Protein AF-A0A8B8AYC8-F1 (afdb_monomer_lite)

pLDDT: mean 76.94, std 22.07, range [31.5, 96.81]

Secondary structure (DSSP, 8-state):
---------------------------------PPPP--TT-EEEEEEEEETTTTEEEEEEEETTEEEEEEEE--GGGTGGGGSHHHHHHHHHHHHHHHHTT-EEE-S-HHHH-HHHHHHHTTTTT-TT-EEEEE--

Sequence (137 aa):
MAGRLTFVGVLLILTGLVSSGPSTQTPTSKVTTQQPVKDIFEYGYHFYRYDQNNHFLCVAHVTRYGRNCICYHVPHTEREQLLEPVMLLTVQRRMNALYVTGHHTRIEDIRYYSPVNYALCTDHGRQPNVTIDLVYD

Structure (mmCIF, N/CA/C/O backbone):
data_AF-A0A8B8AYC8-F1
#
_entry.id   AF-A0A8B8AYC8-F1
#
loop_
_atom_site.group_PDB
_atom_site.id
_atom_site.type_symbol
_atom_site.label_atom_id
_atom_site.label_alt_id
_atom_site.label_comp_id
_atom_site.label_asym_id
_atom_site.label_entity_id
_atom_site.label_seq_id
_atom_site.pdbx_PDB_ins_code
_atom_site.Cartn_x
_atom_site.Cartn_y
_atom_site.Cartn_z
_atom_site.occupancy
_atom_site.B_iso_or_equiv
_atom_site.auth_seq_id
_atom_site.auth_comp_id
_atom_site.auth_asym_id
_atom_site.auth_atom_id
_atom_site.pdbx_PDB_model_num
ATOM 1 N N . MET A 1 1 ? 65.241 -32.388 45.780 1.00 38.69 1 MET A N 1
ATOM 2 C CA . MET A 1 1 ? 64.083 -31.506 46.042 1.00 38.69 1 MET A CA 1
ATOM 3 C C . MET A 1 1 ? 62.843 -32.359 45.792 1.00 38.69 1 MET A C 1
ATOM 5 O O . MET A 1 1 ? 62.644 -32.771 44.664 1.00 38.69 1 MET A O 1
ATOM 9 N N . ALA A 1 2 ? 62.350 -33.053 46.825 1.00 33.94 2 ALA A N 1
ATOM 10 C CA . ALA A 1 2 ? 61.137 -32.686 47.579 1.00 33.94 2 ALA A CA 1
ATOM 11 C C . ALA A 1 2 ? 59.919 -32.517 46.640 1.00 33.94 2 ALA A C 1
ATOM 13 O O . ALA A 1 2 ? 59.934 -31.612 45.824 1.00 33.94 2 ALA A O 1
ATOM 14 N N . GLY A 1 3 ? 58.862 -33.332 46.656 1.00 31.50 3 GLY A N 1
ATOM 15 C CA . GLY A 1 3 ? 58.487 -34.447 47.521 1.00 31.50 3 GLY A CA 1
ATOM 16 C C . GLY A 1 3 ? 57.310 -35.229 46.910 1.00 31.50 3 GLY A C 1
ATOM 17 O O . GLY A 1 3 ? 56.585 -34.727 46.056 1.00 31.50 3 GLY A O 1
ATOM 18 N N . ARG A 1 4 ? 57.173 -36.486 47.344 1.00 38.34 4 ARG A N 1
ATOM 19 C CA . ARG A 1 4 ? 56.003 -37.364 47.159 1.00 38.34 4 ARG A CA 1
ATOM 20 C C . ARG A 1 4 ? 54.783 -36.782 47.889 1.00 38.34 4 ARG A C 1
ATOM 22 O O . ARG A 1 4 ? 54.996 -36.151 48.916 1.00 38.34 4 ARG A O 1
ATOM 29 N N . LEU A 1 5 ? 53.558 -37.135 47.479 1.00 37.31 5 LEU A N 1
ATOM 30 C CA . LEU A 1 5 ? 52.567 -37.746 48.386 1.00 37.31 5 LEU A CA 1
ATOM 31 C C . LEU A 1 5 ? 51.344 -38.315 47.631 1.00 37.31 5 LEU A C 1
ATOM 33 O O . LEU A 1 5 ? 50.606 -37.606 46.957 1.00 37.31 5 LEU A O 1
ATOM 37 N N . THR A 1 6 ? 51.160 -39.622 47.785 1.00 42.88 6 THR A N 1
ATOM 38 C CA . THR A 1 6 ? 49.975 -40.456 47.530 1.00 42.88 6 THR A CA 1
ATOM 39 C C . THR A 1 6 ? 48.907 -40.250 48.609 1.00 42.88 6 THR A C 1
ATOM 41 O O . THR A 1 6 ? 49.284 -40.193 49.770 1.00 42.88 6 THR A O 1
ATOM 44 N N . PHE A 1 7 ? 47.615 -40.293 48.258 1.00 36.66 7 PHE A N 1
ATOM 45 C CA . PHE A 1 7 ? 46.472 -40.668 49.125 1.00 36.66 7 PHE A CA 1
ATOM 46 C C . PHE A 1 7 ? 45.335 -41.118 48.180 1.00 36.66 7 PHE A C 1
ATOM 48 O O . PHE A 1 7 ? 44.903 -40.332 47.346 1.00 36.66 7 PHE A O 1
ATOM 55 N N . VAL A 1 8 ? 44.997 -42.406 48.016 1.00 34.03 8 VAL A N 1
ATOM 56 C CA . VAL A 1 8 ? 44.286 -43.339 48.923 1.00 34.03 8 VAL A CA 1
ATOM 57 C C . VAL A 1 8 ? 43.059 -42.691 49.563 1.00 34.03 8 VAL A C 1
ATOM 59 O O . VAL A 1 8 ? 43.176 -41.740 50.327 1.00 34.03 8 VAL A O 1
ATOM 62 N N . GLY A 1 9 ? 41.886 -43.196 49.173 1.00 37.22 9 GLY A N 1
ATOM 63 C CA . GLY A 1 9 ? 40.594 -42.569 49.412 1.00 37.22 9 GLY A CA 1
ATOM 64 C C . GLY A 1 9 ? 40.033 -42.712 50.820 1.00 37.22 9 GLY A C 1
ATOM 65 O O . GLY A 1 9 ? 40.560 -43.438 51.655 1.00 37.22 9 GLY A O 1
ATOM 66 N N . VAL A 1 10 ? 38.894 -42.054 51.023 1.00 36.50 10 VAL A N 1
ATOM 67 C CA . VAL A 1 10 ? 37.932 -42.360 52.080 1.00 36.50 10 VAL A CA 1
ATOM 68 C C . VAL A 1 10 ? 36.533 -42.141 51.507 1.00 36.50 10 VAL A C 1
ATOM 70 O O . VAL A 1 10 ? 36.162 -41.038 51.113 1.00 36.50 10 VAL A O 1
ATOM 73 N N . LEU A 1 11 ? 35.776 -43.233 51.446 1.00 38.69 11 LEU A N 1
ATOM 74 C CA . LEU A 1 11 ? 34.335 -43.270 51.248 1.00 38.69 11 LEU A CA 1
ATOM 75 C C . LEU A 1 11 ? 33.675 -42.749 52.534 1.00 38.69 11 LEU A C 1
ATOM 77 O O . LEU A 1 11 ? 33.752 -43.406 53.569 1.00 38.69 11 LEU A O 1
ATOM 81 N N . LEU A 1 12 ? 33.036 -41.581 52.480 1.00 35.50 12 LEU A N 1
ATOM 82 C CA . LEU A 1 12 ? 32.186 -41.081 53.561 1.00 35.50 12 LEU A CA 1
ATOM 83 C C . LEU A 1 12 ? 30.723 -41.325 53.189 1.00 35.50 12 LEU A C 1
ATOM 85 O O . LEU A 1 12 ? 30.121 -40.580 52.420 1.00 35.50 12 LEU A O 1
ATOM 89 N N . ILE A 1 13 ? 30.171 -42.407 53.738 1.00 43.91 13 ILE A N 1
ATOM 90 C CA . ILE A 1 13 ? 28.732 -42.662 53.779 1.00 43.91 13 ILE A CA 1
ATOM 91 C C . ILE A 1 13 ? 28.162 -41.777 54.890 1.00 43.91 13 ILE A C 1
ATOM 93 O O . ILE A 1 13 ? 28.401 -42.027 56.068 1.00 43.91 13 ILE A O 1
ATOM 97 N N . LEU A 1 14 ? 27.403 -40.748 54.520 1.00 38.25 14 LEU A N 1
ATOM 98 C CA . LEU A 1 14 ? 26.539 -40.020 55.448 1.00 38.25 14 LEU A CA 1
ATOM 99 C C . LEU A 1 14 ? 25.112 -40.543 55.281 1.00 38.25 14 LEU A C 1
ATOM 101 O O . LEU A 1 14 ? 24.367 -40.132 54.395 1.00 38.25 14 LEU A O 1
ATOM 105 N N . THR A 1 15 ? 24.747 -41.487 56.147 1.00 45.59 15 THR A N 1
ATOM 106 C CA . THR A 1 15 ? 23.360 -41.857 56.429 1.00 45.59 15 THR A CA 1
ATOM 107 C C . THR A 1 15 ? 22.682 -40.708 57.172 1.00 45.59 15 THR A C 1
ATOM 109 O O . THR A 1 15 ? 22.938 -40.498 58.356 1.00 45.59 15 THR A O 1
ATOM 112 N N . GLY A 1 16 ? 21.811 -39.974 56.484 1.00 38.09 16 GLY A N 1
ATOM 113 C CA . GLY A 1 16 ? 20.833 -39.084 57.105 1.00 38.09 16 GLY A CA 1
ATOM 114 C C . GLY A 1 16 ? 19.438 -39.678 56.955 1.00 38.09 16 GLY A C 1
ATOM 115 O O . GLY A 1 16 ? 18.917 -39.740 55.845 1.00 38.09 16 GLY A O 1
ATOM 116 N N . LEU A 1 17 ? 18.840 -40.126 58.063 1.00 48.56 17 LEU A N 1
ATOM 117 C CA . LEU A 1 17 ? 17.402 -40.381 58.145 1.00 48.56 17 LEU A CA 1
ATOM 118 C C . LEU A 1 17 ? 16.660 -39.074 57.838 1.00 48.56 17 LEU A C 1
ATOM 120 O O . LEU A 1 17 ? 16.831 -38.097 58.566 1.00 48.56 17 LEU A O 1
ATOM 124 N N . VAL A 1 18 ? 15.789 -39.069 56.828 1.00 44.81 18 VAL A N 1
ATOM 125 C CA . VAL A 1 18 ? 14.741 -38.051 56.708 1.00 44.81 18 VAL A CA 1
ATOM 126 C C . VAL A 1 18 ? 13.397 -38.742 56.532 1.00 44.81 18 VAL A C 1
ATOM 128 O O . VAL A 1 18 ? 13.160 -39.497 55.593 1.00 44.81 18 VAL A O 1
ATOM 131 N N . SER A 1 19 ? 12.559 -38.472 57.528 1.00 40.94 19 SER A N 1
ATOM 132 C CA . SER A 1 19 ? 11.165 -38.853 57.689 1.00 40.94 19 SER A CA 1
ATOM 133 C C . SER A 1 19 ? 10.332 -38.597 56.432 1.00 40.94 19 SER A C 1
ATOM 135 O O . SER A 1 19 ? 10.380 -37.522 55.838 1.00 40.94 19 SER A O 1
ATOM 137 N N . SER A 1 20 ? 9.505 -39.579 56.086 1.00 45.09 20 SER A N 1
ATOM 138 C CA . SER A 1 20 ? 8.457 -39.504 55.074 1.00 45.09 20 SER A CA 1
ATOM 139 C C . SER A 1 20 ? 7.409 -38.444 55.426 1.00 45.09 20 SER A C 1
ATOM 141 O O . SER A 1 20 ? 6.728 -38.557 56.445 1.00 45.09 20 SER A O 1
ATOM 143 N N . GLY A 1 21 ? 7.235 -37.459 54.549 1.00 43.16 21 GLY A N 1
ATOM 144 C CA . GLY A 1 21 ? 6.039 -36.622 54.470 1.00 43.16 21 GLY A CA 1
ATOM 145 C C . GLY A 1 21 ? 5.563 -36.579 53.014 1.00 43.16 21 GLY A C 1
ATOM 146 O O . GLY A 1 21 ? 6.409 -36.545 52.116 1.00 43.16 21 GLY A O 1
ATOM 147 N N . PRO A 1 22 ? 4.249 -36.618 52.734 1.00 41.12 22 PRO A N 1
ATOM 148 C CA . PRO A 1 22 ? 3.757 -36.527 51.368 1.00 41.12 22 PRO A CA 1
ATOM 149 C C . PRO A 1 22 ? 3.991 -35.101 50.859 1.00 41.12 22 PRO A C 1
ATOM 151 O O . PRO A 1 22 ? 3.320 -34.160 51.274 1.00 41.12 22 PRO A O 1
ATOM 154 N N . SER A 1 23 ? 4.973 -34.931 49.972 1.00 41.16 23 SER A N 1
ATOM 155 C CA . SER A 1 23 ? 5.138 -33.691 49.216 1.00 41.16 23 SER A CA 1
ATOM 156 C C . SER A 1 23 ? 4.090 -33.674 48.111 1.00 41.16 23 SER A C 1
ATOM 158 O O . SER A 1 23 ? 4.230 -34.336 47.080 1.00 41.16 23 SER A O 1
ATOM 160 N N . THR A 1 24 ? 2.998 -32.959 48.360 1.00 42.81 24 THR A N 1
ATOM 161 C CA . THR A 1 24 ? 2.010 -32.600 47.348 1.00 42.81 24 THR A CA 1
ATOM 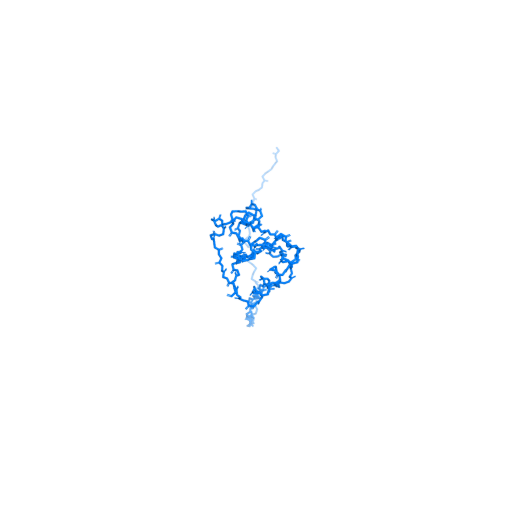162 C C . THR A 1 24 ? 2.731 -31.797 46.267 1.00 42.81 24 THR A C 1
ATOM 164 O O . THR A 1 24 ? 3.119 -30.652 46.489 1.00 42.81 24 THR A O 1
ATOM 167 N N . GLN A 1 25 ? 2.961 -32.404 45.102 1.00 45.03 25 GLN A N 1
ATOM 168 C CA . GLN A 1 25 ? 3.513 -31.693 43.955 1.00 45.03 25 GLN A CA 1
ATOM 169 C C . GLN A 1 25 ? 2.461 -30.704 43.455 1.00 45.03 25 GLN A C 1
ATOM 171 O O . GLN A 1 25 ? 1.506 -31.079 42.777 1.00 45.03 25 GLN A O 1
ATOM 176 N N . THR A 1 26 ? 2.620 -29.434 43.817 1.00 41.00 26 THR A N 1
ATOM 177 C CA . THR A 1 26 ? 1.880 -28.336 43.201 1.00 41.00 26 THR A CA 1
ATOM 178 C C . THR A 1 26 ? 2.212 -28.329 41.707 1.00 41.00 26 THR A C 1
ATOM 180 O O . THR A 1 26 ? 3.388 -28.187 41.363 1.00 41.00 26 THR A O 1
ATOM 183 N N . PRO A 1 27 ? 1.234 -28.480 40.797 1.00 49.69 27 PRO A N 1
ATOM 184 C CA . PRO A 1 27 ? 1.506 -28.356 39.376 1.00 49.69 27 PRO A CA 1
ATOM 185 C C . PRO A 1 27 ? 1.951 -26.919 39.091 1.00 49.69 27 PRO A C 1
ATOM 187 O O . PRO A 1 27 ? 1.189 -25.965 39.263 1.00 49.69 27 PRO A O 1
ATOM 190 N N . THR A 1 28 ? 3.200 -26.751 38.658 1.00 49.25 28 THR A N 1
ATOM 191 C CA . THR A 1 28 ? 3.689 -25.506 38.071 1.00 49.25 28 THR A CA 1
ATOM 192 C C . THR A 1 28 ? 2.899 -25.260 36.792 1.00 49.25 28 THR A C 1
ATOM 194 O O . THR A 1 28 ? 3.177 -25.835 35.740 1.00 49.25 28 THR A O 1
ATOM 197 N N . SER A 1 29 ? 1.867 -24.418 36.888 1.00 46.38 29 SER A N 1
ATOM 198 C CA . SER A 1 29 ? 1.189 -23.889 35.710 1.00 46.38 29 SER A CA 1
ATOM 199 C C . SER A 1 29 ? 2.236 -23.219 34.832 1.00 46.38 29 SER A C 1
ATOM 201 O O . SER A 1 29 ? 2.911 -22.282 35.263 1.00 46.38 29 SER A O 1
ATOM 203 N N . LYS A 1 30 ? 2.391 -23.714 33.601 1.00 51.25 30 LYS A N 1
ATOM 204 C CA . LYS A 1 30 ? 3.120 -22.991 32.565 1.00 51.25 30 LYS A CA 1
ATOM 205 C C . LYS A 1 30 ? 2.413 -21.651 32.412 1.00 51.25 30 LYS A C 1
ATOM 207 O O . LYS A 1 30 ? 1.278 -21.604 31.945 1.00 51.25 30 LYS A O 1
ATOM 212 N N . VAL A 1 31 ? 3.065 -20.579 32.849 1.00 46.28 31 VAL A N 1
ATOM 213 C CA . VAL A 1 31 ? 2.647 -19.223 32.511 1.00 46.28 31 VAL A CA 1
ATOM 214 C C . VAL A 1 31 ? 2.835 -19.109 31.005 1.00 46.28 31 VAL A C 1
ATOM 216 O O . VAL A 1 31 ? 3.937 -18.881 30.514 1.00 46.28 31 VAL A O 1
ATOM 219 N N . THR A 1 32 ? 1.767 -19.364 30.256 1.00 49.41 32 THR A N 1
ATOM 220 C CA . THR A 1 32 ? 1.701 -18.986 28.852 1.00 49.41 32 THR A CA 1
ATOM 221 C C . THR A 1 32 ? 1.610 -17.472 28.847 1.00 49.41 32 THR A C 1
ATOM 223 O O . THR A 1 32 ? 0.535 -16.908 29.039 1.00 49.41 32 THR A O 1
ATOM 226 N N . THR A 1 33 ? 2.752 -16.804 28.697 1.00 55.69 33 THR A N 1
ATOM 227 C CA . THR A 1 33 ? 2.784 -15.372 28.421 1.00 55.69 33 THR A CA 1
ATOM 228 C C . THR A 1 33 ? 1.979 -15.157 27.145 1.00 55.69 33 THR A C 1
ATOM 230 O O . THR A 1 33 ? 2.412 -15.564 26.067 1.00 55.69 33 THR A O 1
ATOM 233 N N . GLN A 1 34 ? 0.777 -14.587 27.263 1.00 50.38 34 GLN A N 1
ATOM 234 C CA . GLN A 1 34 ? 0.025 -14.139 26.098 1.00 50.38 34 GLN A CA 1
ATOM 235 C C . GLN A 1 34 ? 0.933 -13.197 25.315 1.00 50.38 34 GLN A C 1
ATOM 237 O O . GLN A 1 34 ? 1.462 -12.229 25.868 1.00 50.38 34 GLN A O 1
ATOM 242 N N . GLN A 1 35 ? 1.147 -13.507 24.036 1.00 54.31 35 GLN A N 1
ATOM 243 C CA . GLN A 1 35 ? 1.783 -12.566 23.132 1.00 54.31 35 GLN A CA 1
ATOM 244 C C . GLN A 1 35 ? 0.973 -11.267 23.203 1.00 54.31 35 GLN A C 1
ATOM 246 O O . GLN A 1 35 ? -0.257 -11.331 23.111 1.00 54.31 35 GLN A O 1
ATOM 251 N N . PRO A 1 36 ? 1.624 -10.116 23.434 1.00 55.00 36 PRO A N 1
ATOM 252 C CA . PRO A 1 36 ? 0.924 -8.848 23.527 1.00 55.00 36 PRO A CA 1
ATOM 253 C C . PRO A 1 36 ? 0.076 -8.685 22.270 1.00 55.00 36 PRO A C 1
ATOM 255 O O . PRO A 1 36 ? 0.583 -8.833 21.155 1.00 55.00 36 PRO A O 1
ATOM 258 N N . VAL A 1 37 ? -1.224 -8.449 22.464 1.00 53.94 37 VAL A N 1
ATOM 259 C CA . VAL A 1 37 ? -2.138 -8.141 21.365 1.00 53.94 37 VAL A CA 1
ATOM 260 C C . VAL A 1 37 ? -1.507 -6.979 20.616 1.00 53.94 37 VAL A C 1
ATOM 262 O O . VAL A 1 37 ? -1.221 -5.943 21.215 1.00 53.94 37 VAL A O 1
ATOM 265 N N . LYS A 1 38 ? -1.196 -7.196 19.336 1.00 56.84 38 LYS A N 1
ATOM 266 C CA . LYS A 1 38 ? -0.603 -6.176 18.481 1.00 56.84 38 LYS A CA 1
ATOM 267 C C . LYS A 1 38 ? -1.587 -5.016 18.432 1.00 56.84 38 LYS A C 1
ATOM 269 O O . LYS A 1 38 ? -2.598 -5.107 17.741 1.00 56.84 38 LYS A O 1
ATOM 274 N N . ASP A 1 39 ? -1.306 -3.966 19.191 1.00 54.19 39 ASP A N 1
ATOM 275 C CA . ASP A 1 39 ? -2.085 -2.747 19.107 1.00 54.19 39 ASP A CA 1
ATOM 276 C C . ASP A 1 39 ? -1.863 -2.179 17.705 1.00 54.19 39 ASP A C 1
ATOM 278 O O . ASP A 1 39 ? -0.740 -1.867 17.295 1.00 54.19 39 ASP A O 1
ATOM 282 N N . ILE A 1 40 ? -2.948 -2.117 16.941 1.00 59.22 40 ILE A N 1
ATOM 283 C CA . ILE A 1 40 ? -2.997 -1.542 15.598 1.00 59.22 40 ILE A CA 1
ATOM 284 C C . ILE A 1 40 ? -2.667 -0.044 15.601 1.00 59.22 40 ILE A C 1
ATOM 286 O O . ILE A 1 40 ? -2.601 0.540 14.529 1.00 59.22 40 ILE A O 1
ATOM 290 N N . PHE A 1 41 ? -2.418 0.575 16.760 1.00 56.84 41 PHE A N 1
ATOM 291 C CA . PHE A 1 41 ? -2.048 1.984 16.867 1.00 56.84 41 PHE A CA 1
ATOM 292 C C . PHE A 1 41 ? -0.678 2.244 17.511 1.00 56.84 41 PHE A C 1
ATOM 294 O O . PHE A 1 41 ? -0.255 3.398 17.572 1.00 56.84 41 PHE A O 1
ATOM 301 N N . GLU A 1 42 ? 0.071 1.217 17.931 1.00 63.78 42 GLU A N 1
ATOM 302 C CA . GLU A 1 42 ? 1.412 1.411 18.509 1.00 63.78 42 GLU A CA 1
ATOM 303 C C . GLU A 1 42 ? 2.493 1.483 17.412 1.00 63.78 42 GLU A C 1
ATOM 305 O O . GLU A 1 42 ? 3.401 0.649 17.310 1.00 63.78 42 GLU A O 1
ATOM 310 N N . TYR A 1 43 ? 2.372 2.491 16.546 1.00 69.75 43 TYR A N 1
ATOM 311 C CA . TYR A 1 43 ? 3.340 2.781 15.491 1.00 69.75 43 TYR A CA 1
ATOM 312 C C . TYR A 1 43 ? 4.345 3.829 15.965 1.00 69.75 43 TYR A C 1
ATOM 314 O O . TYR A 1 43 ? 3.977 4.957 16.279 1.00 69.75 43 TYR A O 1
ATOM 322 N N . GLY A 1 44 ? 5.632 3.476 15.973 1.00 75.19 44 GLY A N 1
ATOM 323 C CA . GLY A 1 44 ? 6.704 4.442 16.216 1.00 75.19 44 GLY A CA 1
ATOM 324 C C . GLY A 1 44 ? 6.856 5.410 15.043 1.00 75.19 44 GLY A C 1
ATOM 325 O O . GLY A 1 44 ? 7.060 6.604 15.238 1.00 75.19 44 GLY A O 1
ATOM 326 N N . TYR A 1 45 ? 6.725 4.898 13.819 1.00 83.81 45 TYR A N 1
ATOM 327 C CA . TYR A 1 45 ? 6.669 5.694 12.597 1.00 83.81 45 TYR A CA 1
ATOM 328 C C . TYR A 1 45 ? 6.040 4.890 11.456 1.00 83.81 45 TYR A C 1
ATOM 330 O O . TYR A 1 45 ? 5.987 3.655 11.487 1.00 83.81 45 TYR A O 1
ATOM 338 N N . HIS A 1 46 ? 5.582 5.603 10.429 1.00 90.25 46 HIS A N 1
ATOM 339 C CA . HIS A 1 46 ? 5.048 5.018 9.208 1.00 90.25 46 HIS A CA 1
ATOM 340 C C . HIS A 1 46 ? 5.586 5.740 7.972 1.00 90.25 46 HIS A C 1
ATOM 342 O O . HIS A 1 46 ? 5.848 6.942 8.006 1.00 90.25 46 HIS A O 1
ATOM 348 N N . PHE A 1 47 ? 5.735 5.010 6.870 1.00 91.94 47 PHE A N 1
ATOM 349 C CA . PHE A 1 47 ? 6.180 5.570 5.595 1.00 91.94 47 PHE A CA 1
ATOM 350 C C . PHE A 1 47 ? 5.213 5.190 4.489 1.00 91.94 47 PHE A C 1
ATOM 352 O O . PHE A 1 47 ? 5.054 4.003 4.208 1.00 91.94 47 PHE A O 1
ATOM 359 N N . TYR A 1 48 ? 4.606 6.192 3.856 1.00 93.31 48 TYR A N 1
ATOM 360 C CA . TYR A 1 48 ? 3.762 6.002 2.684 1.00 93.31 48 TYR A CA 1
ATOM 361 C C . TYR A 1 48 ? 4.592 6.063 1.409 1.00 93.31 48 TYR A C 1
ATOM 363 O O . TYR A 1 48 ? 5.502 6.884 1.280 1.00 93.31 48 TYR A O 1
ATOM 371 N N . ARG A 1 49 ? 4.233 5.229 0.438 1.00 94.25 49 ARG A N 1
ATOM 372 C CA . ARG A 1 49 ? 4.749 5.324 -0.920 1.00 94.25 49 ARG A CA 1
ATOM 373 C C . ARG A 1 49 ? 3.674 4.949 -1.918 1.00 94.25 49 ARG A C 1
ATOM 375 O O . ARG A 1 49 ? 3.000 3.935 -1.771 1.00 94.25 49 ARG A O 1
ATOM 382 N N . TYR A 1 50 ? 3.537 5.795 -2.929 1.00 93.62 50 TYR A N 1
ATOM 383 C CA . TYR A 1 50 ? 2.680 5.539 -4.069 1.00 93.62 50 TYR A CA 1
ATOM 384 C C . TYR A 1 50 ? 3.535 5.153 -5.277 1.00 93.62 50 TYR A C 1
ATOM 386 O O . TYR A 1 50 ? 4.427 5.901 -5.679 1.00 93.62 50 TYR A O 1
ATOM 394 N N . ASP A 1 51 ? 3.280 3.973 -5.832 1.00 93.62 51 ASP A N 1
ATOM 395 C CA . ASP A 1 51 ? 3.826 3.524 -7.107 1.00 93.62 51 ASP A CA 1
ATOM 396 C C . ASP A 1 51 ? 2.854 3.915 -8.222 1.00 93.62 51 ASP A C 1
ATOM 398 O O . ASP A 1 51 ? 1.839 3.258 -8.445 1.00 93.62 51 ASP A O 1
ATOM 402 N N . GLN A 1 52 ? 3.176 5.003 -8.917 1.00 89.12 52 GLN A N 1
ATOM 403 C CA . GLN A 1 52 ? 2.351 5.566 -9.987 1.00 89.12 52 GLN A CA 1
ATOM 404 C C . GLN A 1 52 ? 2.225 4.655 -11.213 1.00 89.12 52 GLN A C 1
ATOM 406 O O . GLN A 1 52 ? 1.261 4.788 -11.964 1.00 89.12 52 GLN A O 1
ATOM 411 N N . ASN A 1 53 ? 3.173 3.740 -11.432 1.00 89.94 53 ASN A N 1
ATOM 412 C CA . ASN A 1 53 ? 3.160 2.871 -12.608 1.00 89.94 53 ASN A CA 1
ATOM 413 C C . ASN A 1 53 ? 2.207 1.695 -12.403 1.00 89.94 53 ASN A C 1
ATOM 415 O O . ASN A 1 53 ? 1.417 1.382 -13.291 1.00 89.94 53 ASN A O 1
ATOM 419 N N . ASN A 1 54 ? 2.251 1.100 -11.209 1.00 91.88 54 ASN A N 1
ATOM 420 C CA . ASN A 1 54 ? 1.492 -0.107 -10.865 1.00 91.88 54 ASN A CA 1
ATOM 421 C C . ASN A 1 54 ? 0.269 0.162 -9.971 1.00 91.88 54 ASN A C 1
ATOM 423 O O . ASN A 1 54 ? -0.467 -0.753 -9.633 1.00 91.88 54 ASN A O 1
ATOM 427 N N . HIS A 1 55 ? 0.066 1.423 -9.587 1.00 92.44 55 HIS A N 1
ATOM 428 C CA . HIS A 1 55 ? -1.095 1.975 -8.876 1.00 92.44 55 HIS A CA 1
ATOM 429 C C . HIS A 1 55 ? -1.248 1.405 -7.464 1.00 92.44 55 HIS A C 1
ATOM 431 O O . HIS A 1 55 ? -2.348 1.301 -6.937 1.00 92.44 55 HIS A O 1
ATOM 437 N N . PHE A 1 56 ? -0.127 1.105 -6.809 1.00 94.31 56 PHE A N 1
ATOM 438 C CA . PHE A 1 56 ? -0.110 0.655 -5.420 1.00 94.31 56 PHE A CA 1
ATOM 439 C C . PHE A 1 56 ? 0.272 1.792 -4.479 1.00 94.31 56 PHE A C 1
ATOM 441 O O . PHE A 1 56 ? 1.381 2.328 -4.554 1.00 94.31 56 PHE A O 1
ATOM 448 N N . LEU A 1 57 ? -0.618 2.122 -3.548 1.00 95.19 57 LEU A N 1
ATOM 449 C CA . LEU A 1 57 ? -0.289 2.912 -2.366 1.00 95.19 57 LEU A CA 1
ATOM 450 C C . LEU A 1 57 ? -0.006 1.949 -1.215 1.00 95.19 57 LEU A C 1
ATOM 452 O O . LEU A 1 57 ? -0.889 1.201 -0.814 1.00 95.19 57 LEU A O 1
ATOM 456 N N . CYS A 1 58 ? 1.205 1.969 -0.670 1.00 95.94 58 CYS A N 1
ATOM 457 C CA . CYS A 1 58 ? 1.553 1.162 0.493 1.00 95.94 58 CYS A CA 1
ATOM 458 C C . CYS A 1 58 ? 2.016 2.037 1.654 1.00 95.94 58 CYS A C 1
ATOM 460 O O . CYS A 1 58 ? 2.611 3.098 1.452 1.00 95.94 58 CYS A O 1
ATOM 462 N N . VAL A 1 59 ? 1.787 1.557 2.874 1.00 95.12 59 VAL A N 1
ATOM 463 C CA . VAL A 1 59 ? 2.379 2.113 4.087 1.00 95.12 59 VAL A CA 1
ATOM 464 C C . VAL A 1 59 ? 3.076 1.034 4.892 1.00 95.12 59 VAL A C 1
ATOM 466 O O . VAL A 1 59 ? 2.497 0.006 5.244 1.00 95.12 59 VAL A O 1
ATOM 469 N N . ALA A 1 60 ? 4.347 1.292 5.183 1.00 94.44 60 ALA A N 1
ATOM 470 C CA . ALA A 1 60 ? 5.133 0.479 6.087 1.00 94.44 60 ALA A CA 1
ATOM 471 C C . ALA A 1 60 ? 5.005 1.041 7.501 1.00 94.44 60 ALA A C 1
ATOM 473 O O . ALA A 1 60 ? 5.500 2.130 7.790 1.00 94.44 60 ALA A O 1
ATOM 474 N N . HIS A 1 61 ? 4.360 0.277 8.368 1.00 91.06 61 HIS A N 1
ATOM 475 C CA . HIS A 1 61 ? 4.218 0.548 9.783 1.00 91.06 61 HIS A CA 1
ATOM 476 C C . HIS A 1 61 ? 5.355 -0.113 10.556 1.00 91.06 61 HIS A C 1
ATOM 478 O O . HIS A 1 61 ? 5.563 -1.327 10.461 1.00 91.06 61 HIS A O 1
ATOM 484 N N . VAL A 1 62 ? 6.082 0.677 11.344 1.00 88.00 62 VAL A N 1
ATOM 485 C CA . VAL A 1 62 ? 7.067 0.151 12.287 1.00 88.00 62 VAL A CA 1
ATOM 486 C C . VAL A 1 62 ? 6.525 0.283 13.697 1.00 88.00 62 VAL A C 1
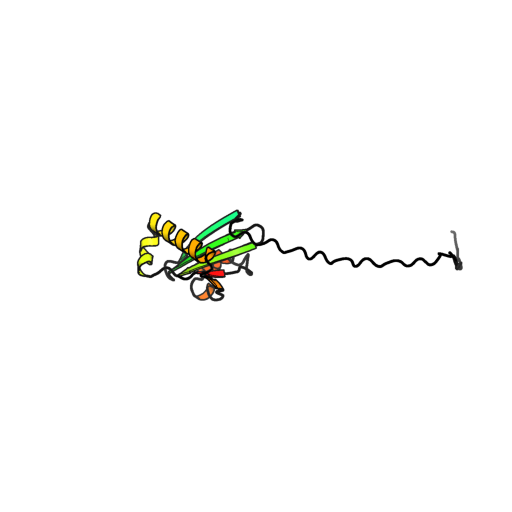ATOM 488 O O . VAL A 1 62 ? 6.217 1.373 14.171 1.00 88.00 62 VAL A O 1
ATOM 491 N N . THR A 1 63 ? 6.419 -0.858 14.360 1.00 82.56 63 THR A N 1
ATOM 492 C CA . THR A 1 63 ? 5.997 -0.993 15.755 1.00 82.56 63 THR A CA 1
ATOM 493 C C . THR A 1 63 ? 7.199 -1.387 16.605 1.00 82.56 63 THR A C 1
ATOM 495 O O . THR A 1 63 ? 8.236 -1.806 16.081 1.00 82.56 63 THR A O 1
ATOM 498 N N . ARG A 1 64 ? 7.041 -1.370 17.930 1.00 79.88 64 ARG A N 1
ATOM 499 C CA . ARG A 1 64 ? 8.043 -1.946 18.843 1.00 79.88 64 ARG A CA 1
ATOM 500 C C . ARG A 1 64 ? 8.291 -3.447 18.633 1.00 79.88 64 ARG A C 1
ATOM 502 O O . ARG A 1 64 ? 9.316 -3.962 19.061 1.00 79.88 64 ARG A O 1
ATOM 509 N N . TYR A 1 65 ? 7.356 -4.148 17.990 1.00 78.06 65 TYR A N 1
ATOM 510 C CA . TYR A 1 65 ? 7.375 -5.603 17.824 1.00 78.06 65 TYR A CA 1
ATOM 511 C C . TYR A 1 65 ? 7.830 -6.073 16.448 1.00 78.06 65 TYR A C 1
ATOM 513 O O . TYR A 1 65 ? 8.018 -7.268 16.234 1.00 78.06 65 TYR A O 1
ATOM 521 N N . GLY A 1 66 ? 7.986 -5.149 15.508 1.00 82.88 66 GLY A N 1
ATOM 522 C CA . GLY A 1 66 ? 8.348 -5.474 14.143 1.00 82.88 66 GLY A CA 1
ATOM 523 C C . GLY A 1 66 ? 7.693 -4.543 13.143 1.00 82.88 66 GLY A C 1
ATOM 524 O O . GLY A 1 66 ? 7.193 -3.465 13.474 1.00 82.88 66 GLY A O 1
ATOM 525 N N . ARG A 1 67 ? 7.705 -4.988 11.893 1.00 88.19 67 ARG A N 1
ATOM 526 C CA . ARG A 1 67 ? 7.226 -4.230 10.745 1.00 88.19 67 ARG A CA 1
ATOM 527 C C . ARG A 1 67 ? 6.033 -4.940 10.128 1.00 88.19 67 ARG A C 1
ATOM 529 O O . ARG A 1 67 ? 6.059 -6.155 9.947 1.00 88.19 67 ARG A O 1
ATOM 536 N N . ASN A 1 68 ? 5.006 -4.182 9.781 1.00 90.94 68 ASN A N 1
ATOM 537 C CA . ASN A 1 68 ? 3.936 -4.638 8.903 1.00 90.94 68 ASN A CA 1
ATOM 538 C C . ASN A 1 68 ? 3.747 -3.631 7.784 1.00 90.94 68 ASN A C 1
ATOM 540 O O . ASN A 1 68 ? 3.965 -2.438 7.967 1.00 90.94 68 ASN A O 1
ATOM 544 N N . CYS A 1 69 ? 3.341 -4.116 6.627 1.00 94.12 69 CYS A N 1
ATOM 545 C CA . CYS A 1 69 ? 3.034 -3.280 5.492 1.00 94.12 69 CYS A CA 1
ATOM 546 C C . CYS A 1 69 ? 1.595 -3.534 5.086 1.00 94.12 69 CYS A C 1
ATOM 548 O O . CYS A 1 69 ? 1.148 -4.677 5.067 1.00 94.12 69 CYS A O 1
ATOM 550 N N . ILE A 1 70 ? 0.881 -2.472 4.769 1.00 95.69 70 ILE A N 1
ATOM 551 C CA . ILE A 1 70 ? -0.428 -2.577 4.142 1.00 95.69 70 ILE A CA 1
ATOM 552 C C . ILE A 1 70 ? -0.337 -1.878 2.793 1.00 95.69 70 ILE A C 1
ATOM 554 O O . ILE A 1 70 ? 0.368 -0.878 2.657 1.00 95.69 70 ILE A O 1
ATOM 558 N N . CYS A 1 71 ? -1.000 -2.428 1.794 1.00 96.62 71 CYS A N 1
ATOM 559 C CA . CYS A 1 71 ? -0.986 -1.969 0.417 1.00 96.62 71 CYS A CA 1
ATOM 560 C C . CYS A 1 71 ? -2.415 -1.866 -0.088 1.00 96.62 71 CYS A C 1
ATOM 562 O O . CYS A 1 71 ? -3.262 -2.661 0.290 1.00 96.62 71 CYS A O 1
ATOM 564 N N . TYR A 1 72 ? -2.682 -0.902 -0.949 1.00 96.00 72 TYR A N 1
ATOM 565 C CA . TYR A 1 72 ? -3.981 -0.680 -1.552 1.00 96.00 72 TYR A CA 1
ATOM 566 C C . TYR A 1 72 ? -3.787 -0.429 -3.041 1.00 96.00 72 TYR A C 1
ATOM 568 O O . TYR A 1 72 ? -2.950 0.391 -3.437 1.00 96.00 72 TYR A O 1
ATOM 576 N N . HIS A 1 73 ? -4.532 -1.169 -3.857 1.00 95.00 73 HIS A N 1
ATOM 577 C CA . HIS A 1 73 ? -4.550 -0.958 -5.295 1.00 95.00 73 HIS A CA 1
ATOM 578 C C . HIS A 1 73 ? -5.528 0.175 -5.605 1.00 95.00 73 HIS A C 1
ATOM 580 O O . HIS A 1 73 ? -6.741 0.035 -5.466 1.00 95.00 73 HIS A O 1
ATOM 586 N N . VAL A 1 74 ? -4.977 1.320 -5.981 1.00 93.00 74 VAL A N 1
ATOM 587 C CA . VAL A 1 74 ? -5.727 2.548 -6.211 1.00 93.00 74 VAL A CA 1
ATOM 588 C C . VAL A 1 74 ? -6.532 2.404 -7.505 1.00 93.00 74 VAL A C 1
ATOM 590 O O . VAL A 1 74 ? -5.949 2.079 -8.543 1.00 93.00 74 VAL A O 1
ATOM 593 N N . PRO A 1 75 ? -7.848 2.684 -7.492 1.00 90.88 75 PRO A N 1
ATOM 594 C CA . PRO A 1 75 ? -8.661 2.674 -8.700 1.00 90.88 75 PRO A CA 1
ATOM 595 C C . PRO A 1 75 ? -8.106 3.609 -9.781 1.00 90.88 75 PRO A C 1
ATOM 597 O O . PRO A 1 75 ? -7.653 4.719 -9.495 1.00 90.88 75 PRO A O 1
ATOM 600 N N . HIS A 1 76 ? -8.209 3.204 -11.050 1.00 86.19 76 HIS A N 1
ATOM 601 C CA . HIS A 1 76 ? -7.703 3.997 -12.178 1.00 86.19 76 HIS A CA 1
ATOM 602 C C . HIS A 1 76 ? -8.259 5.426 -12.229 1.00 86.19 76 HIS A C 1
ATOM 604 O O . HIS A 1 76 ? -7.552 6.340 -12.645 1.00 86.19 76 HIS A O 1
ATOM 610 N N . THR A 1 77 ? -9.493 5.634 -11.767 1.00 86.12 77 THR A N 1
ATOM 611 C CA . THR A 1 77 ? -10.145 6.950 -11.697 1.00 86.12 77 THR A CA 1
ATOM 612 C C . THR A 1 77 ? -9.438 7.929 -10.758 1.00 86.12 77 THR A C 1
ATOM 614 O O . THR A 1 77 ? -9.546 9.136 -10.949 1.00 86.12 77 THR A O 1
ATOM 617 N N . GLU A 1 78 ? -8.706 7.429 -9.762 1.00 84.88 78 GLU A N 1
ATOM 618 C CA . GLU A 1 78 ? 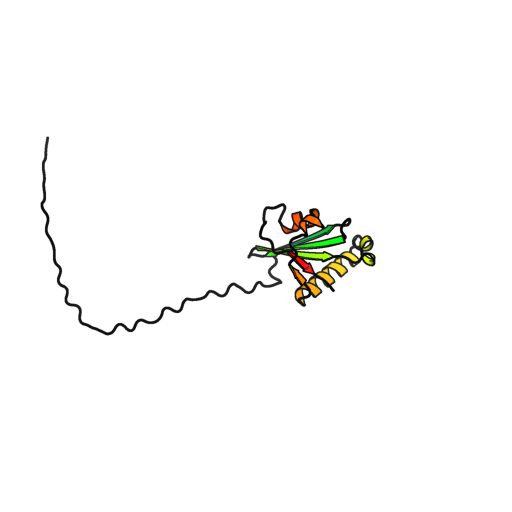-8.048 8.227 -8.720 1.00 84.88 78 GLU A CA 1
ATOM 619 C C . GLU A 1 78 ? -6.528 8.347 -8.929 1.00 84.88 78 GLU A C 1
ATOM 621 O O . GLU A 1 78 ? -5.871 9.139 -8.254 1.00 84.88 78 GLU A O 1
ATOM 626 N N . ARG A 1 79 ? -5.959 7.601 -9.889 1.00 81.25 79 ARG A N 1
ATOM 627 C CA . ARG A 1 79 ? -4.507 7.486 -10.125 1.00 81.25 79 ARG A CA 1
ATOM 628 C C . ARG A 1 79 ? -3.795 8.835 -10.222 1.00 81.25 79 ARG A C 1
ATOM 630 O O . ARG A 1 79 ? -2.793 9.071 -9.555 1.00 81.25 79 ARG A O 1
ATOM 637 N N . GLU A 1 80 ? -4.299 9.707 -11.088 1.00 79.75 80 GLU A N 1
ATOM 6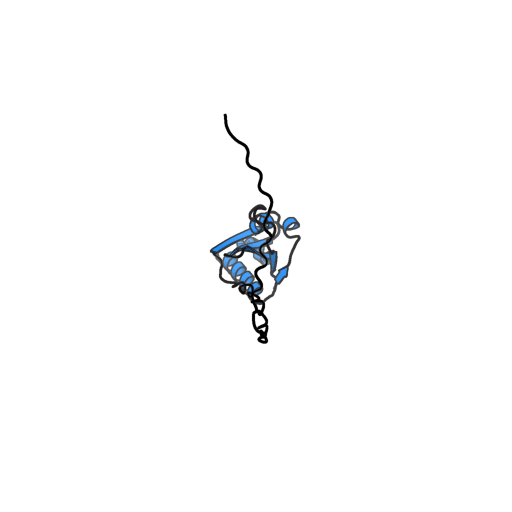38 C CA . GLU A 1 80 ? -3.660 10.994 -11.402 1.00 79.75 80 GLU A CA 1
ATOM 639 C C . GLU A 1 80 ? -3.922 12.039 -10.318 1.00 79.75 80 GLU A C 1
ATOM 641 O O . GLU A 1 80 ? -3.156 12.984 -10.147 1.00 79.75 80 GLU A O 1
ATOM 646 N N . GLN A 1 81 ? -4.972 11.822 -9.528 1.00 79.69 81 GLN A N 1
ATOM 647 C CA . GLN A 1 81 ? -5.403 12.731 -8.479 1.00 79.69 81 GLN A CA 1
ATOM 648 C C . GLN A 1 81 ? -4.588 12.543 -7.199 1.00 79.69 81 GLN A C 1
ATOM 650 O O . GLN A 1 81 ? -4.575 13.435 -6.365 1.00 79.69 81 GLN A O 1
ATOM 655 N N . LEU A 1 82 ? -3.848 11.441 -7.040 1.00 82.31 82 LEU A N 1
ATOM 656 C CA . LEU A 1 82 ? -2.983 11.217 -5.873 1.00 82.31 82 LEU A CA 1
ATOM 657 C C . LEU A 1 82 ? -1.784 12.173 -5.768 1.00 82.31 82 LEU A C 1
ATOM 659 O O . LEU A 1 82 ? -1.086 12.161 -4.754 1.00 82.31 82 LEU A O 1
ATOM 663 N N . LEU A 1 83 ? -1.549 13.006 -6.785 1.00 79.50 83 LEU A N 1
ATOM 664 C CA . LEU A 1 83 ? -0.643 14.152 -6.693 1.00 79.50 83 LEU A CA 1
ATOM 665 C C . LEU A 1 83 ? -1.239 15.295 -5.856 1.00 79.50 83 LEU A C 1
ATOM 667 O O . LEU A 1 83 ? -0.491 16.065 -5.256 1.00 79.50 83 LEU A O 1
ATOM 671 N N . GLU A 1 84 ? -2.569 15.381 -5.777 1.00 87.31 84 GLU A N 1
ATOM 672 C CA . GLU A 1 84 ? -3.274 16.357 -4.955 1.00 87.31 84 GLU A CA 1
ATOM 673 C C . GLU A 1 84 ? -3.216 15.937 -3.477 1.00 87.31 84 GLU A C 1
ATOM 675 O O . GLU A 1 84 ? -3.703 14.855 -3.121 1.00 87.31 84 GLU A O 1
ATOM 680 N N . PRO A 1 85 ? -2.690 16.785 -2.570 1.00 87.06 85 PRO A N 1
ATOM 681 C CA . PRO A 1 85 ? -2.514 16.423 -1.162 1.00 87.06 85 PRO A CA 1
ATOM 682 C C . PRO A 1 85 ? -3.803 15.961 -0.472 1.00 87.06 85 PRO A C 1
ATOM 684 O O . PRO A 1 85 ? -3.787 15.048 0.354 1.00 87.06 85 PRO A O 1
ATOM 687 N N . VAL A 1 86 ? -4.936 16.577 -0.825 1.00 90.38 86 VAL A N 1
ATOM 688 C CA . VAL A 1 86 ? -6.250 16.245 -0.256 1.00 90.38 86 VAL A CA 1
ATOM 689 C C . VAL A 1 86 ? -6.705 14.853 -0.691 1.00 90.38 86 VAL A C 1
ATOM 691 O O . VAL A 1 86 ? -7.232 14.092 0.124 1.00 90.38 86 VAL A O 1
ATOM 694 N N . MET A 1 87 ? -6.477 14.493 -1.954 1.00 90.06 87 MET A N 1
ATOM 695 C CA . MET A 1 87 ? -6.845 13.176 -2.464 1.00 90.06 87 MET A CA 1
ATOM 696 C C . MET A 1 87 ? -5.954 12.094 -1.864 1.00 90.06 87 MET A C 1
ATOM 698 O O . MET A 1 87 ? -6.461 11.080 -1.390 1.00 90.06 87 MET A O 1
ATOM 702 N N . LEU A 1 88 ? -4.642 12.341 -1.789 1.00 89.69 88 LEU A N 1
ATOM 703 C CA . LEU A 1 88 ? -3.709 11.429 -1.134 1.00 89.69 88 LEU A CA 1
ATOM 704 C C . LEU A 1 88 ? -4.140 11.133 0.306 1.00 89.69 88 LEU A C 1
ATOM 706 O O . LEU A 1 88 ? -4.238 9.969 0.691 1.00 89.69 88 LEU A O 1
ATOM 710 N N . LEU A 1 89 ? -4.472 12.167 1.083 1.00 91.25 89 LEU A N 1
ATOM 711 C CA . LEU A 1 89 ? -4.948 11.994 2.455 1.00 91.25 89 LEU A CA 1
ATOM 712 C C . LEU A 1 89 ? -6.276 11.223 2.519 1.00 91.25 89 LEU A C 1
ATOM 714 O O . LEU A 1 89 ? -6.481 10.415 3.426 1.00 91.25 89 LEU A O 1
ATOM 718 N N . THR A 1 90 ? -7.177 11.459 1.566 1.00 92.25 90 THR A N 1
ATOM 719 C CA . THR A 1 90 ? -8.470 10.764 1.479 1.00 92.25 90 THR A CA 1
ATOM 720 C C . THR A 1 90 ? -8.274 9.270 1.235 1.00 92.25 90 THR A C 1
ATOM 722 O O . THR A 1 90 ? -8.819 8.452 1.979 1.00 92.25 90 THR A O 1
ATOM 725 N N . VAL A 1 91 ? -7.429 8.904 0.269 1.00 92.44 91 VAL A N 1
ATOM 726 C CA . VAL A 1 91 ? -7.127 7.501 -0.044 1.00 92.44 91 VAL A CA 1
ATOM 727 C C . VAL A 1 91 ? -6.392 6.824 1.115 1.00 92.44 91 VAL A C 1
ATOM 729 O O . VAL A 1 91 ? -6.746 5.707 1.482 1.00 92.44 91 VAL A O 1
ATOM 732 N N . GLN A 1 92 ? -5.442 7.504 1.767 1.00 92.56 92 GLN A N 1
ATOM 733 C CA . GLN A 1 92 ? -4.771 6.980 2.965 1.00 92.56 92 GLN A CA 1
ATOM 734 C C . GLN A 1 92 ? -5.760 6.684 4.101 1.00 92.56 92 GLN A C 1
ATOM 736 O O . GLN A 1 92 ? -5.679 5.639 4.747 1.00 92.56 92 GLN A O 1
ATOM 741 N N . ARG A 1 93 ? -6.717 7.587 4.352 1.00 92.00 93 ARG A N 1
ATOM 742 C CA . ARG A 1 93 ? -7.758 7.378 5.369 1.00 92.00 93 ARG A CA 1
ATOM 743 C C . ARG A 1 93 ? -8.669 6.207 5.017 1.00 92.00 93 ARG A C 1
ATOM 745 O O 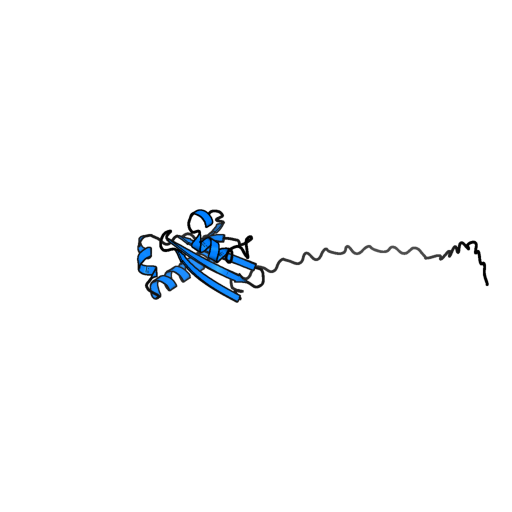. ARG A 1 93 ? -8.924 5.387 5.894 1.00 92.00 93 ARG A O 1
ATOM 752 N N . ARG A 1 94 ? -9.115 6.104 3.758 1.00 93.06 94 ARG A N 1
ATOM 753 C CA . ARG A 1 94 ? -9.935 4.978 3.280 1.00 93.06 94 ARG A CA 1
ATOM 754 C C . ARG A 1 94 ? -9.199 3.652 3.460 1.00 93.06 94 ARG A C 1
ATOM 756 O O . ARG A 1 94 ? -9.721 2.747 4.097 1.00 93.06 94 ARG A O 1
ATOM 763 N N . MET A 1 95 ? -7.957 3.584 2.992 1.00 94.06 95 MET A N 1
ATOM 764 C CA . MET A 1 95 ? -7.080 2.423 3.134 1.00 94.06 95 MET A CA 1
ATOM 765 C C . MET A 1 95 ? -6.932 1.970 4.596 1.00 94.06 95 MET A C 1
ATOM 767 O O . MET A 1 95 ? -7.078 0.787 4.894 1.00 94.06 95 MET A O 1
ATOM 771 N N . ASN A 1 96 ? -6.680 2.900 5.521 1.00 91.44 96 ASN A N 1
ATOM 772 C CA . ASN A 1 96 ? -6.571 2.570 6.943 1.00 91.44 96 ASN A CA 1
ATOM 773 C C . ASN A 1 96 ? -7.909 2.107 7.538 1.00 91.44 96 ASN A C 1
ATOM 775 O O . ASN A 1 96 ? -7.924 1.171 8.335 1.00 91.44 96 ASN A O 1
ATOM 779 N N . ALA A 1 97 ? -9.027 2.729 7.149 1.00 92.56 97 ALA A N 1
ATOM 780 C CA . ALA A 1 97 ? -10.353 2.332 7.615 1.00 92.56 97 ALA A CA 1
ATOM 781 C C . ALA A 1 97 ? -10.687 0.893 7.199 1.00 92.56 97 ALA A C 1
ATOM 783 O O . ALA A 1 97 ? -11.038 0.087 8.056 1.00 92.56 97 ALA A O 1
ATOM 784 N N . LEU A 1 98 ? -10.481 0.558 5.922 1.00 94.56 98 LEU A N 1
ATOM 785 C CA . LEU A 1 98 ? -10.696 -0.786 5.380 1.00 94.56 98 LEU A CA 1
ATOM 786 C C . LEU A 1 98 ? -9.868 -1.839 6.122 1.00 94.56 98 LEU A C 1
ATOM 788 O O . LEU A 1 98 ? -10.399 -2.873 6.536 1.00 94.56 98 LEU A O 1
ATOM 792 N N . TYR A 1 99 ? -8.587 -1.544 6.366 1.00 92.94 99 TYR A N 1
ATOM 793 C CA . TYR A 1 99 ? -7.707 -2.429 7.123 1.00 92.94 99 TYR A CA 1
ATOM 794 C C . TYR A 1 99 ? -8.226 -2.675 8.548 1.00 92.94 99 TYR A C 1
ATOM 796 O O . TYR A 1 99 ? -8.312 -3.822 8.978 1.00 92.94 99 TYR A O 1
ATOM 804 N N . VAL A 1 100 ? -8.646 -1.625 9.264 1.00 90.75 100 VAL A N 1
ATOM 805 C CA . VAL A 1 100 ? -9.213 -1.749 10.622 1.00 90.75 100 VAL A CA 1
ATOM 806 C C . VAL A 1 100 ? -10.524 -2.538 10.624 1.00 90.75 100 VAL A C 1
ATOM 808 O O . VAL A 1 100 ? -10.781 -3.296 11.557 1.00 90.75 100 VAL A O 1
ATOM 811 N N . THR A 1 101 ? -11.341 -2.404 9.579 1.00 94.31 101 THR A N 1
ATOM 812 C CA . THR A 1 101 ? -12.587 -3.170 9.426 1.00 94.31 101 THR A CA 1
ATOM 813 C C . THR A 1 101 ? -12.380 -4.613 8.954 1.00 94.31 101 THR A C 1
ATOM 815 O O . THR A 1 101 ? -13.351 -5.355 8.850 1.00 94.31 101 THR A O 1
ATOM 818 N N . GLY A 1 102 ? -11.138 -5.037 8.693 1.00 94.12 102 GLY A N 1
ATOM 819 C CA . GLY A 1 102 ? -10.811 -6.410 8.299 1.00 94.12 102 GLY A CA 1
ATOM 820 C C . GLY A 1 102 ? -10.888 -6.692 6.795 1.00 94.12 102 GLY A C 1
ATOM 821 O O . GLY A 1 102 ? -10.803 -7.849 6.392 1.0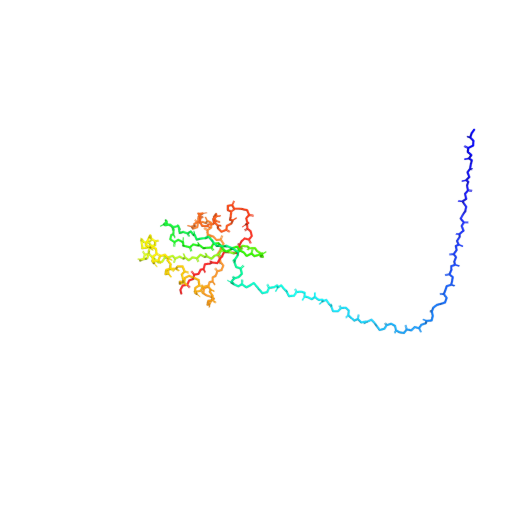0 94.12 102 GLY A O 1
ATOM 822 N N . HIS A 1 103 ? -11.006 -5.663 5.953 1.00 96.62 103 HIS A N 1
ATOM 823 C CA . HIS A 1 103 ? -11.024 -5.801 4.494 1.00 96.62 103 HIS A CA 1
ATOM 824 C C . HIS A 1 103 ? -9.598 -5.898 3.942 1.00 96.62 103 HIS A C 1
ATOM 826 O O . HIS A 1 103 ? -9.090 -4.999 3.266 1.00 96.62 103 HIS A O 1
ATOM 832 N N . HIS A 1 104 ? -8.902 -6.973 4.300 1.00 95.94 104 HIS A N 1
ATOM 833 C CA . HIS A 1 104 ? -7.545 -7.210 3.836 1.00 95.94 104 HIS A CA 1
ATOM 834 C C . HIS A 1 104 ? -7.232 -8.699 3.688 1.00 95.94 104 HIS A C 1
ATOM 836 O O . HIS A 1 104 ? -7.863 -9.567 4.289 1.00 95.94 104 HIS A O 1
ATOM 842 N N . THR A 1 105 ? -6.250 -9.000 2.847 1.00 95.94 105 THR A N 1
ATOM 843 C CA . THR A 1 105 ? -5.711 -10.346 2.646 1.00 95.94 105 THR A CA 1
ATOM 844 C C . THR A 1 105 ? -4.198 -10.281 2.549 1.00 95.94 105 THR A C 1
ATOM 846 O O . THR A 1 105 ? -3.646 -9.275 2.111 1.00 95.94 105 THR A O 1
ATOM 849 N N . ARG A 1 106 ? -3.505 -11.348 2.934 1.00 95.25 106 ARG A N 1
ATOM 850 C CA . ARG A 1 106 ? -2.048 -11.401 2.815 1.00 95.25 106 ARG A CA 1
ATOM 851 C C . ARG A 1 106 ? -1.645 -11.498 1.343 1.00 95.25 106 ARG A C 1
ATOM 853 O O . ARG A 1 106 ? -2.239 -12.268 0.593 1.00 95.25 106 ARG A O 1
ATOM 860 N N . ILE A 1 107 ? -0.608 -10.759 0.953 1.00 93.94 107 ILE A N 1
ATOM 861 C CA . ILE A 1 107 ? -0.038 -10.785 -0.398 1.00 93.94 107 ILE A CA 1
ATOM 862 C C . ILE A 1 107 ? 1.462 -11.103 -0.346 1.00 93.94 107 ILE A C 1
ATOM 864 O O . ILE A 1 107 ? 2.209 -10.531 0.447 1.00 93.94 107 ILE A O 1
ATOM 868 N N . GLU A 1 108 ? 1.920 -12.024 -1.195 1.00 89.56 108 GLU A N 1
ATOM 869 C CA . GLU A 1 108 ? 3.326 -12.471 -1.236 1.00 89.56 108 GLU A CA 1
ATOM 870 C C . GLU A 1 108 ? 4.069 -11.971 -2.483 1.00 89.56 108 GLU A C 1
ATOM 872 O O . GLU A 1 108 ? 5.292 -11.825 -2.490 1.00 89.56 108 GLU A O 1
ATOM 877 N N . ASP A 1 109 ? 3.324 -11.632 -3.529 1.00 91.88 109 ASP A N 1
ATOM 878 C CA . ASP A 1 109 ? 3.795 -11.273 -4.862 1.00 91.88 109 ASP A CA 1
ATOM 879 C C . ASP A 1 109 ? 3.846 -9.755 -5.103 1.00 91.88 109 ASP A C 1
ATOM 881 O O . ASP A 1 109 ? 4.111 -9.305 -6.216 1.00 91.88 109 ASP A O 1
ATOM 885 N N . ILE A 1 110 ? 3.736 -8.925 -4.057 1.00 92.94 110 ILE A N 1
ATOM 886 C CA . ILE A 1 110 ? 3.919 -7.466 -4.185 1.00 92.94 110 ILE A CA 1
ATOM 887 C C . ILE A 1 110 ? 5.297 -7.095 -4.761 1.00 92.94 110 ILE A C 1
ATOM 889 O O . ILE A 1 110 ? 5.438 -6.054 -5.392 1.00 92.94 110 ILE A O 1
ATOM 893 N N . ARG A 1 111 ? 6.321 -7.949 -4.597 1.00 94.69 111 ARG A N 1
ATOM 894 C CA . ARG A 1 111 ? 7.632 -7.771 -5.248 1.00 94.69 111 ARG A CA 1
ATOM 895 C C . ARG A 1 111 ? 7.513 -7.743 -6.772 1.00 94.69 111 ARG A C 1
ATOM 897 O O . ARG A 1 111 ? 8.269 -7.017 -7.408 1.00 94.69 111 ARG A O 1
ATOM 904 N N . TYR A 1 112 ? 6.605 -8.538 -7.331 1.00 95.12 112 TYR A N 1
ATOM 905 C CA . TYR A 1 112 ? 6.348 -8.602 -8.762 1.00 95.12 112 TYR A CA 1
ATOM 906 C C . TYR A 1 112 ? 5.544 -7.384 -9.229 1.00 95.12 112 TYR A C 1
ATOM 908 O O . TYR A 1 112 ? 5.951 -6.725 -10.182 1.00 95.12 112 TYR A O 1
ATOM 916 N N . TYR A 1 113 ? 4.463 -7.030 -8.523 1.00 93.81 113 TYR A N 1
ATOM 917 C CA . TYR A 1 113 ? 3.602 -5.916 -8.937 1.00 93.81 113 TYR A CA 1
ATOM 918 C C . TYR A 1 113 ? 4.188 -4.538 -8.658 1.00 93.81 113 TYR A C 1
ATOM 920 O O . TYR A 1 113 ? 3.991 -3.622 -9.437 1.00 93.81 113 TYR A O 1
ATOM 928 N N . SER A 1 114 ? 4.884 -4.358 -7.541 1.00 96.00 114 SER A N 1
ATOM 929 C CA . SER A 1 114 ? 5.467 -3.077 -7.158 1.00 96.00 114 SER A CA 1
ATOM 930 C C . SER A 1 114 ? 6.788 -3.309 -6.420 1.00 96.00 114 SER A C 1
ATOM 932 O O . SER A 1 114 ? 6.843 -3.263 -5.185 1.00 96.00 114 SER A O 1
ATOM 934 N N . PRO A 1 115 ? 7.898 -3.519 -7.158 1.00 95.75 115 PRO A N 1
ATOM 935 C CA . PRO A 1 115 ? 9.229 -3.702 -6.567 1.00 95.75 115 PRO A CA 1
ATOM 936 C C . PRO A 1 115 ? 9.608 -2.559 -5.620 1.00 95.75 115 PRO A C 1
ATOM 938 O O . PRO A 1 115 ? 10.294 -2.733 -4.613 1.00 95.75 115 PRO A O 1
ATOM 941 N N . VAL A 1 116 ? 9.112 -1.372 -5.950 1.00 96.31 116 VAL A N 1
ATOM 942 C CA . VAL A 1 116 ? 9.338 -0.120 -5.251 1.00 96.31 116 VAL A CA 1
ATOM 943 C C . VAL A 1 116 ? 8.654 -0.103 -3.877 1.00 96.31 116 VAL A C 1
ATOM 945 O O . VAL A 1 116 ? 9.280 0.278 -2.882 1.00 96.31 116 VAL A O 1
ATOM 948 N N . ASN A 1 117 ? 7.400 -0.552 -3.797 1.00 96.56 117 ASN A N 1
ATOM 949 C CA . ASN A 1 117 ? 6.710 -0.713 -2.521 1.00 96.56 117 ASN A CA 1
ATOM 950 C C . ASN A 1 117 ? 7.202 -1.935 -1.754 1.00 96.56 117 ASN A C 1
ATOM 952 O O . ASN A 1 117 ? 7.319 -1.868 -0.536 1.00 96.56 117 ASN A O 1
ATOM 956 N N . TYR A 1 118 ? 7.583 -3.018 -2.430 1.00 96.00 118 TYR A N 1
ATOM 957 C CA . TYR A 1 118 ? 8.228 -4.146 -1.764 1.00 96.00 118 TYR A CA 1
ATOM 958 C C . TYR A 1 118 ? 9.515 -3.720 -1.044 1.00 96.00 118 TYR A C 1
ATOM 960 O O . TYR A 1 118 ? 9.737 -4.090 0.111 1.00 96.00 118 TYR A O 1
ATOM 968 N N . ALA A 1 119 ? 10.343 -2.891 -1.688 1.00 96.00 119 ALA A N 1
ATOM 969 C CA . ALA A 1 119 ? 11.528 -2.313 -1.064 1.00 96.00 119 ALA A CA 1
ATOM 970 C C . ALA A 1 119 ? 11.166 -1.428 0.140 1.00 96.00 119 ALA A C 1
ATOM 972 O O . ALA A 1 119 ? 11.803 -1.542 1.182 1.00 96.00 119 ALA A O 1
ATOM 973 N N . LEU A 1 120 ? 10.110 -0.610 0.050 1.00 95.69 120 LEU A N 1
ATOM 974 C CA . LEU A 1 120 ? 9.601 0.134 1.206 1.00 95.69 120 LEU A CA 1
ATOM 975 C C . LEU A 1 120 ? 9.184 -0.820 2.340 1.00 95.69 120 LEU A C 1
ATOM 977 O O . LEU A 1 120 ? 9.624 -0.657 3.476 1.00 95.69 120 LEU A O 1
ATOM 981 N N . CYS A 1 121 ? 8.351 -1.819 2.056 1.00 94.81 121 CYS A N 1
ATOM 982 C CA . CYS A 1 121 ? 7.809 -2.739 3.052 1.00 94.81 121 CYS A CA 1
ATOM 983 C C . CYS A 1 121 ? 8.910 -3.534 3.757 1.00 94.81 121 CYS A C 1
ATOM 985 O O . CYS A 1 121 ? 8.872 -3.675 4.974 1.00 94.81 121 CYS A O 1
ATOM 987 N N . THR A 1 122 ? 9.915 -4.000 3.016 1.00 94.88 122 THR A N 1
ATOM 988 C CA . THR A 1 122 ? 11.029 -4.799 3.552 1.00 94.88 122 THR A CA 1
ATOM 989 C C . THR A 1 122 ? 12.193 -3.971 4.077 1.00 94.88 122 THR A C 1
ATOM 991 O O . THR A 1 122 ? 13.214 -4.538 4.461 1.00 94.88 122 THR A O 1
ATOM 994 N N . ASP A 1 123 ? 12.075 -2.641 4.074 1.00 93.50 123 ASP A N 1
ATOM 995 C CA . ASP A 1 123 ? 13.172 -1.737 4.416 1.00 93.50 123 ASP A CA 1
ATOM 996 C C . ASP A 1 123 ? 14.449 -2.044 3.609 1.00 93.50 123 ASP A C 1
ATOM 998 O O . ASP A 1 123 ? 15.535 -2.256 4.152 1.00 93.50 123 ASP A O 1
ATOM 1002 N N . HIS A 1 124 ? 14.280 -2.150 2.290 1.00 93.94 124 HIS A N 1
ATOM 1003 C CA . HIS A 1 124 ? 15.306 -2.540 1.323 1.00 93.94 124 HIS A CA 1
ATOM 1004 C C . HIS A 1 124 ? 15.942 -3.905 1.638 1.00 93.94 124 HIS A C 1
ATOM 1006 O O . HIS A 1 124 ? 17.143 -4.101 1.474 1.00 93.94 124 HIS A O 1
ATOM 1012 N N . GLY A 1 125 ? 15.127 -4.856 2.102 1.00 92.25 125 GLY A N 1
ATOM 1013 C CA . GLY A 1 125 ? 15.560 -6.207 2.461 1.00 92.25 125 GLY A CA 1
ATOM 1014 C C . GLY A 1 125 ? 16.111 -6.357 3.882 1.00 92.25 125 GLY A C 1
ATOM 1015 O O . GLY A 1 125 ? 16.401 -7.480 4.285 1.00 92.25 125 GLY A O 1
ATOM 1016 N N . ARG A 1 126 ? 16.213 -5.277 4.671 1.00 92.06 126 ARG A N 1
ATOM 1017 C CA . ARG A 1 126 ? 16.640 -5.350 6.084 1.00 92.06 126 ARG A CA 1
ATOM 1018 C C . ARG A 1 126 ? 15.613 -6.047 6.980 1.00 92.06 126 ARG A C 1
ATOM 1020 O O . ARG A 1 126 ? 15.970 -6.564 8.032 1.00 92.06 126 ARG A O 1
ATOM 1027 N N . GLN A 1 127 ? 14.349 -6.069 6.561 1.00 90.12 127 GLN A N 1
ATOM 1028 C CA . GLN A 1 127 ? 13.223 -6.696 7.254 1.00 90.12 127 GLN A CA 1
ATOM 1029 C C . GLN A 1 127 ? 12.495 -7.662 6.302 1.00 90.12 127 GLN A C 1
ATOM 1031 O O . GLN A 1 127 ? 11.424 -7.335 5.787 1.00 90.12 127 GLN A O 1
ATOM 1036 N N . PRO A 1 128 ? 13.065 -8.849 6.019 1.00 85.06 128 PRO A N 1
ATOM 1037 C CA . PRO A 1 128 ? 12.501 -9.777 5.036 1.00 85.06 128 PRO A CA 1
ATOM 1038 C C . PRO A 1 128 ? 11.210 -10.454 5.519 1.00 85.06 128 PRO A C 1
ATOM 1040 O O . PRO A 1 128 ? 10.367 -10.810 4.703 1.00 85.06 128 PRO A O 1
ATOM 1043 N N . ASN A 1 129 ? 11.023 -10.579 6.836 1.00 87.00 129 ASN A N 1
ATOM 1044 C CA . ASN A 1 129 ? 9.874 -11.248 7.458 1.00 87.00 129 ASN A CA 1
ATOM 1045 C C . ASN A 1 129 ? 8.711 -10.280 7.739 1.00 87.00 129 ASN A C 1
ATOM 1047 O O . ASN A 1 129 ? 8.047 -10.377 8.770 1.00 87.00 129 ASN A O 1
ATOM 1051 N N . VAL A 1 130 ? 8.496 -9.306 6.856 1.00 90.31 130 VAL A N 1
ATOM 1052 C CA . VAL A 1 130 ? 7.388 -8.353 6.970 1.00 90.31 130 VAL A CA 1
ATOM 1053 C C . VAL A 1 130 ? 6.092 -9.005 6.487 1.00 90.31 130 VAL A C 1
ATOM 1055 O O . VAL A 1 130 ? 6.043 -9.582 5.401 1.00 90.31 130 VAL A O 1
ATOM 1058 N N . THR A 1 131 ? 5.025 -8.903 7.277 1.00 91.88 131 THR A N 1
ATOM 1059 C CA . THR A 1 131 ? 3.678 -9.214 6.778 1.00 91.88 131 THR A CA 1
ATOM 1060 C C . THR A 1 131 ? 3.230 -8.082 5.870 1.00 91.88 131 THR A C 1
ATOM 1062 O O . THR A 1 131 ? 3.292 -6.918 6.278 1.00 91.88 131 THR A O 1
ATOM 1065 N N . ILE A 1 132 ? 2.800 -8.421 4.657 1.00 95.00 132 ILE A N 1
ATOM 1066 C CA . ILE A 1 132 ? 2.262 -7.470 3.691 1.00 95.00 132 ILE A CA 1
ATOM 1067 C C . ILE A 1 132 ? 0.822 -7.868 3.408 1.00 95.00 132 ILE A C 1
ATOM 1069 O O . ILE A 1 132 ? 0.574 -8.974 2.931 1.00 95.00 132 ILE A O 1
ATOM 1073 N N . ASP A 1 133 ? -0.103 -6.964 3.703 1.00 96.31 133 ASP A N 1
ATOM 1074 C CA . ASP A 1 133 ? -1.524 -7.167 3.453 1.00 96.31 133 ASP A CA 1
ATOM 1075 C C . ASP A 1 133 ? -1.999 -6.244 2.330 1.00 96.31 133 ASP A C 1
ATOM 1077 O O . ASP A 1 133 ? -1.675 -5.057 2.301 1.00 96.31 133 ASP A O 1
ATOM 1081 N N . LEU A 1 134 ? -2.769 -6.790 1.396 1.00 96.81 134 LEU A N 1
ATOM 1082 C CA . LEU A 1 134 ? -3.523 -6.051 0.399 1.00 96.81 134 LEU A CA 1
ATOM 1083 C C . LEU A 1 134 ? -4.909 -5.731 0.959 1.00 96.81 134 LEU A C 1
ATOM 1085 O O . LEU A 1 134 ? -5.667 -6.629 1.318 1.00 96.81 134 LEU A O 1
ATOM 1089 N N . VAL A 1 135 ? -5.227 -4.448 1.001 1.00 96.62 135 VAL A N 1
ATOM 1090 C CA . VAL A 1 135 ? -6.518 -3.885 1.375 1.00 96.62 135 VAL A CA 1
ATOM 1091 C C . VAL A 1 135 ? -7.407 -3.807 0.135 1.00 96.62 135 VAL A C 1
ATOM 1093 O O . VAL A 1 135 ? -6.926 -3.466 -0.949 1.00 96.62 135 VAL A O 1
ATOM 1096 N N . TYR A 1 136 ? -8.691 -4.104 0.300 1.00 92.81 136 TYR A N 1
ATOM 1097 C CA . TYR A 1 136 ? -9.702 -4.050 -0.755 1.00 92.81 136 TYR A CA 1
ATOM 1098 C C . TYR A 1 136 ? -10.972 -3.365 -0.244 1.00 92.81 136 TYR A C 1
ATOM 1100 O O . TYR A 1 136 ? -11.207 -3.343 0.960 1.00 92.81 136 TYR A O 1
ATOM 1108 N N . ASP A 1 137 ? -11.748 -2.775 -1.152 1.00 86.12 137 ASP A N 1
ATOM 1109 C CA . ASP A 1 137 ? -13.086 -2.245 -0.854 1.00 86.12 137 ASP A CA 1
ATOM 1110 C C . ASP A 1 137 ? -14.126 -3.380 -0.836 1.00 86.12 137 ASP A C 1
ATOM 1112 O O . ASP A 1 137 ? -14.047 -4.267 -1.720 1.00 86.12 137 ASP A O 1
#

Radius of gyration: 30.71 Å; chains: 1; bounding box: 77×60×71 Å

Foldseek 3Di:
DDDDDDDDDDDDDDDDDDDDDDDPPDPPPDPPPPDPDPDPPQFPDKDWDADLVLQKIKIWTQHPVGIAMEIERHDPVCSVVCVPPVSVVVVVVVSSVQVVVPQKDWDDCCCVRPVPVVCVRCVNVVNVPYTYIYGDD

Organism: Crassostrea virginica (NCBI:txid6565)